Protein AF-A0AAU0HAE7-F1 (afdb_monomer_lite)

Secondary structure (DSSP, 8-state):
-HHHHHHHHHHHHHHHHHHHHHHHHHS-SSTTTSSTTHHHHHHHHHHHHHT-STT--HHHHHHHHHHHHHHHHHHHS---TTHHHHHHHHHHHHGGGGHHHHHHHHHH--

pLDDT: mean 94.12, std 5.66, range [67.5, 98.5]

Sequence (110 aa):
MKNFTSNAIFAALLGAIVWFLSPYITGEVEPWDAFPLFYSVSLIIMGFIAAIPKTASLASIYVGTIVGQFLYMLVFLSSGPLILVGVFSLAIYSLLTLVGPLVKRRLNDA

Structure (mmCIF, N/CA/C/O backbone):
data_AF-A0AAU0HAE7-F1
#
_entry.id   AF-A0AAU0HAE7-F1
#
loop_
_atom_site.group_PDB
_atom_site.id
_atom_site.type_symbol
_atom_site.label_atom_id
_atom_site.label_alt_id
_atom_site.label_comp_id
_atom_site.label_asym_id
_atom_site.label_entity_id
_atom_site.label_seq_id
_atom_site.pdbx_PDB_ins_code
_atom_site.Cartn_x
_atom_site.Cartn_y
_atom_site.Cartn_z
_atom_site.occupancy
_atom_site.B_iso_or_equiv
_atom_site.auth_seq_id
_atom_site.auth_comp_id
_atom_site.auth_asym_id
_atom_site.auth_atom_id
_atom_site.pdbx_PDB_model_num
ATOM 1 N N . MET A 1 1 ? -20.682 -4.538 5.569 1.00 70.69 1 MET A N 1
ATOM 2 C CA . MET A 1 1 ? -20.012 -4.739 4.260 1.00 70.69 1 MET A CA 1
ATOM 3 C C . MET A 1 1 ? -19.735 -3.432 3.518 1.00 70.69 1 MET A C 1
ATOM 5 O O . MET A 1 1 ? -18.591 -3.230 3.152 1.00 70.69 1 MET A O 1
ATOM 9 N N . LYS A 1 2 ? -20.701 -2.509 3.366 1.00 83.62 2 LYS A N 1
ATOM 10 C CA . LYS A 1 2 ? -20.515 -1.240 2.621 1.00 83.62 2 LYS A CA 1
ATOM 11 C C . LYS A 1 2 ? -19.240 -0.454 2.986 1.00 83.62 2 LYS A C 1
ATOM 13 O O . LYS A 1 2 ? -18.464 -0.118 2.102 1.00 83.62 2 LYS A O 1
ATOM 18 N N . ASN A 1 3 ? -18.973 -0.256 4.281 1.00 89.75 3 ASN A N 1
ATOM 19 C CA . ASN A 1 3 ? -17.771 0.457 4.743 1.00 89.75 3 ASN A CA 1
ATOM 20 C C . ASN A 1 3 ? -16.468 -0.264 4.367 1.00 89.75 3 ASN A C 1
ATOM 22 O O . ASN A 1 3 ? -15.493 0.383 4.007 1.00 89.75 3 ASN A O 1
ATOM 26 N N . PHE A 1 4 ? -16.454 -1.600 4.424 1.00 94.81 4 PHE A N 1
ATOM 27 C CA . PHE A 1 4 ? -15.287 -2.387 4.025 1.00 94.81 4 PHE A CA 1
ATOM 28 C C . PHE A 1 4 ? -14.975 -2.168 2.546 1.00 94.81 4 PHE A C 1
ATOM 30 O O . PHE A 1 4 ? -13.845 -1.840 2.209 1.00 94.81 4 PHE A O 1
ATOM 37 N N . THR A 1 5 ? -15.985 -2.292 1.683 1.00 96.44 5 THR A N 1
ATOM 38 C CA . THR A 1 5 ? -15.827 -2.142 0.235 1.00 96.44 5 THR A CA 1
ATOM 39 C C . THR A 1 5 ? -15.336 -0.746 -0.135 1.00 96.44 5 THR A C 1
ATOM 41 O O . THR A 1 5 ? -14.377 -0.628 -0.886 1.00 96.44 5 THR A O 1
ATOM 44 N N . SER A 1 6 ? -15.928 0.313 0.427 1.00 96.69 6 SER A N 1
ATOM 45 C CA . SER A 1 6 ? -15.496 1.689 0.144 1.00 96.69 6 SER A CA 1
ATOM 46 C C . SER A 1 6 ? -14.054 1.952 0.585 1.00 96.69 6 SER A C 1
ATOM 48 O O . SER A 1 6 ? -13.284 2.536 -0.172 1.00 96.69 6 SER A O 1
ATOM 50 N N . ASN A 1 7 ? -13.663 1.476 1.772 1.00 97.19 7 ASN A N 1
ATOM 51 C CA . ASN A 1 7 ? -12.294 1.634 2.266 1.00 97.19 7 ASN A CA 1
ATOM 52 C C . ASN A 1 7 ? -11.293 0.789 1.465 1.00 97.19 7 ASN A C 1
ATOM 54 O O . ASN A 1 7 ? -10.182 1.243 1.213 1.00 97.19 7 ASN A O 1
ATOM 58 N N . ALA A 1 8 ? -11.694 -0.403 1.014 1.00 97.75 8 ALA A N 1
ATOM 59 C CA . ALA A 1 8 ? -10.872 -1.242 0.149 1.00 97.75 8 ALA A CA 1
ATOM 60 C C . ALA A 1 8 ? -10.677 -0.619 -1.239 1.00 97.75 8 ALA A C 1
ATOM 62 O O . ALA A 1 8 ? -9.563 -0.628 -1.745 1.00 97.75 8 ALA A O 1
ATOM 63 N N . ILE A 1 9 ? -11.718 -0.019 -1.828 1.00 98.19 9 ILE A N 1
ATOM 64 C CA . ILE A 1 9 ? -11.597 0.723 -3.094 1.00 98.19 9 ILE A CA 1
ATOM 65 C C . ILE A 1 9 ? -10.654 1.913 -2.919 1.00 98.19 9 ILE A C 1
ATOM 67 O O . ILE A 1 9 ? -9.769 2.118 -3.742 1.00 98.19 9 ILE A O 1
ATOM 71 N N . PHE A 1 10 ? -10.800 2.676 -1.834 1.00 98.19 10 PHE A N 1
ATOM 72 C CA . PHE A 1 10 ? -9.912 3.803 -1.566 1.00 98.19 10 PHE A CA 1
ATOM 73 C C . PHE A 1 10 ? -8.452 3.356 -1.414 1.00 98.19 10 PHE A C 1
ATOM 75 O O . PHE A 1 10 ? -7.572 3.901 -2.073 1.00 98.19 10 PHE A O 1
ATOM 82 N N . ALA A 1 11 ? -8.196 2.311 -0.624 1.00 98.19 11 ALA A N 1
ATOM 83 C CA . ALA A 1 11 ? -6.861 1.739 -0.480 1.00 98.19 11 ALA A CA 1
ATOM 84 C C . ALA A 1 11 ? -6.320 1.152 -1.796 1.00 98.19 11 ALA A C 1
ATOM 86 O O . ALA A 1 11 ? -5.129 1.260 -2.060 1.00 98.19 11 ALA A O 1
ATOM 87 N N . ALA A 1 12 ? -7.177 0.594 -2.656 1.00 98.50 12 ALA A N 1
ATOM 88 C CA . ALA A 1 12 ? -6.781 0.134 -3.984 1.00 98.50 12 ALA A CA 1
ATOM 89 C C . ALA A 1 12 ? -6.319 1.286 -4.880 1.00 98.50 12 ALA A C 1
ATOM 91 O O . ALA A 1 12 ? -5.278 1.177 -5.523 1.0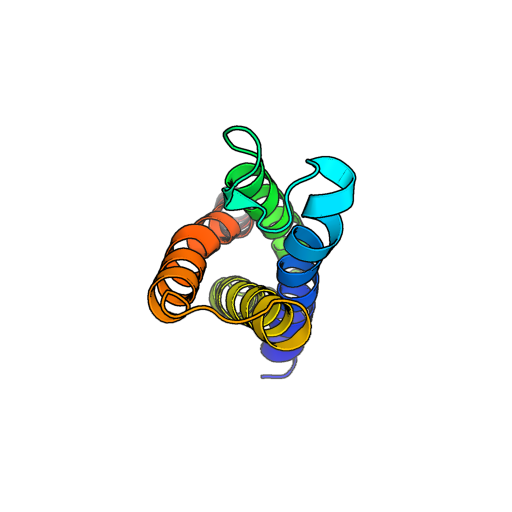0 98.50 12 ALA A O 1
ATOM 92 N N . LEU A 1 13 ? -7.029 2.416 -4.874 1.00 98.50 13 LEU A N 1
ATOM 93 C CA . LEU A 1 13 ? -6.596 3.611 -5.604 1.00 98.50 13 LEU A CA 1
ATOM 94 C C . LEU A 1 13 ? -5.242 4.122 -5.092 1.00 98.50 13 LEU A C 1
ATOM 96 O O . LEU A 1 13 ? -4.380 4.467 -5.895 1.00 98.50 13 LEU A O 1
ATOM 100 N N . LEU A 1 14 ? -5.024 4.106 -3.773 1.00 98.19 14 LEU A N 1
ATOM 101 C CA . LEU A 1 14 ? -3.737 4.472 -3.169 1.00 98.19 14 LEU A CA 1
ATOM 102 C C . LEU A 1 14 ? -2.624 3.451 -3.458 1.00 98.19 14 LEU A C 1
ATOM 104 O O . LEU A 1 14 ? -1.466 3.822 -3.582 1.00 98.19 14 LEU A O 1
ATOM 108 N N . GLY A 1 15 ? -2.938 2.165 -3.590 1.00 97.31 15 GLY A N 1
ATOM 109 C CA . GLY A 1 15 ? -1.971 1.171 -4.053 1.00 97.31 15 GLY A CA 1
ATOM 110 C C . GLY A 1 15 ? -1.564 1.431 -5.504 1.00 97.31 15 GLY A C 1
ATOM 111 O O . GLY A 1 15 ? -0.381 1.540 -5.813 1.00 97.31 15 GLY A O 1
ATOM 112 N N . ALA A 1 16 ? -2.548 1.599 -6.389 1.00 97.75 16 ALA A N 1
ATOM 113 C CA . ALA A 1 16 ? -2.322 1.849 -7.809 1.00 97.75 16 ALA A CA 1
ATOM 114 C C . ALA A 1 16 ? -1.574 3.168 -8.070 1.00 97.75 16 ALA A C 1
ATOM 116 O O . ALA A 1 16 ? -0.741 3.226 -8.971 1.00 97.75 16 ALA A O 1
ATOM 117 N N . ILE A 1 17 ? -1.823 4.222 -7.280 1.00 97.69 17 ILE A N 1
ATOM 118 C CA . ILE A 1 17 ? -1.176 5.523 -7.503 1.00 97.69 17 ILE A CA 1
ATOM 119 C C . ILE A 1 17 ? 0.336 5.480 -7.247 1.00 97.69 17 ILE A C 1
ATOM 121 O O . ILE A 1 17 ? 1.071 6.190 -7.925 1.00 97.69 17 ILE A O 1
ATOM 125 N N . VAL A 1 18 ? 0.819 4.629 -6.331 1.00 97.06 18 VAL A N 1
ATOM 126 C CA . VAL A 1 18 ? 2.266 4.447 -6.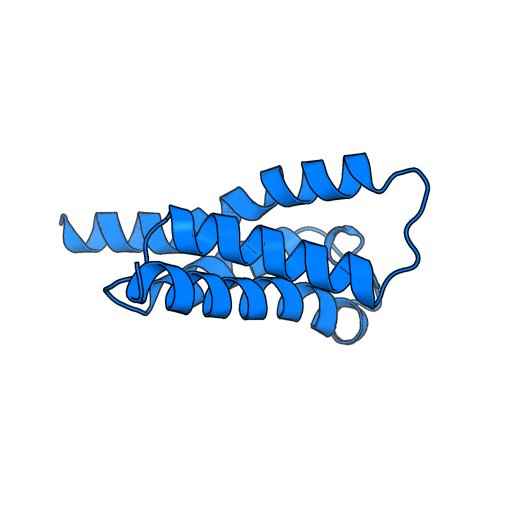097 1.00 97.06 18 VAL A CA 1
ATOM 127 C C . VAL A 1 18 ? 2.953 3.942 -7.363 1.00 97.06 18 VAL A C 1
ATOM 129 O O . VAL A 1 18 ? 4.007 4.443 -7.742 1.00 97.06 18 VAL A O 1
ATOM 132 N N . TRP A 1 19 ? 2.320 2.990 -8.045 1.00 96.25 19 TRP A N 1
ATOM 133 C CA . TRP A 1 19 ? 2.810 2.446 -9.305 1.00 96.25 19 TRP A CA 1
ATOM 134 C C . TRP A 1 19 ? 2.705 3.447 -10.445 1.00 96.25 19 TRP A C 1
ATOM 136 O O . TRP A 1 19 ? 3.671 3.658 -11.171 1.00 96.25 19 TRP A O 1
ATOM 146 N N . PHE A 1 20 ? 1.552 4.107 -10.565 1.00 96.88 20 PHE A N 1
ATOM 147 C CA . PHE A 1 20 ? 1.330 5.135 -11.575 1.00 96.88 20 PHE A CA 1
ATOM 148 C C . PHE A 1 20 ? 2.355 6.265 -11.494 1.00 96.88 20 PHE A C 1
ATOM 150 O O . PHE A 1 20 ? 2.844 6.726 -12.519 1.00 96.88 20 PHE A O 1
ATOM 157 N N . LEU A 1 21 ? 2.689 6.714 -10.282 1.00 96.81 21 LEU A N 1
ATOM 158 C CA . LEU A 1 21 ? 3.614 7.825 -10.081 1.00 96.81 21 LEU A CA 1
ATOM 159 C C . LEU A 1 21 ? 5.088 7.423 -10.169 1.00 96.81 21 LEU A C 1
ATOM 161 O O . LEU A 1 21 ? 5.922 8.311 -10.338 1.00 96.81 21 LEU A O 1
ATOM 165 N N . SER A 1 22 ? 5.422 6.132 -10.081 1.00 96.88 22 SER A N 1
ATOM 166 C CA . SER A 1 22 ? 6.816 5.674 -10.066 1.00 96.88 22 SER A CA 1
ATOM 167 C C . SER A 1 22 ? 7.633 6.197 -11.258 1.00 96.88 22 SER A C 1
ATOM 169 O O . SER A 1 22 ? 8.602 6.915 -11.006 1.00 96.88 22 SER A O 1
ATOM 171 N N . PRO A 1 23 ? 7.219 6.018 -12.533 1.00 96.00 23 PRO A N 1
ATOM 172 C CA . PRO A 1 23 ? 8.009 6.489 -13.675 1.00 96.00 23 PRO A CA 1
ATOM 173 C C . PRO A 1 23 ? 8.268 8.000 -13.661 1.00 96.00 23 PRO A C 1
ATOM 175 O O . PRO A 1 23 ? 9.309 8.463 -14.117 1.00 96.00 23 PRO A O 1
ATOM 178 N N . TYR A 1 24 ? 7.321 8.779 -13.134 1.00 96.19 24 TYR A N 1
ATOM 179 C CA . TYR A 1 24 ? 7.401 10.239 -13.108 1.00 96.19 24 TYR A CA 1
ATOM 180 C C . TYR A 1 24 ? 8.274 10.769 -11.968 1.00 96.19 24 TYR A C 1
ATOM 182 O O . TYR A 1 24 ? 8.810 11.870 -12.076 1.00 96.19 24 TYR A O 1
ATOM 190 N N . ILE A 1 25 ? 8.388 10.018 -10.870 1.00 95.88 25 ILE A N 1
ATOM 191 C CA . ILE A 1 25 ? 9.149 10.426 -9.684 1.00 95.88 25 ILE A CA 1
ATOM 192 C C . ILE A 1 25 ? 10.565 9.851 -9.712 1.00 95.88 25 ILE A C 1
ATOM 194 O O . ILE A 1 25 ? 11.515 10.540 -9.346 1.00 95.88 25 ILE A O 1
ATOM 198 N N . THR A 1 26 ? 10.708 8.587 -10.103 1.00 96.19 26 THR A N 1
ATOM 199 C CA . THR A 1 26 ? 11.950 7.821 -9.944 1.00 96.19 26 THR A CA 1
ATOM 200 C C . THR A 1 26 ? 12.619 7.501 -11.276 1.00 96.19 26 THR A C 1
ATOM 202 O O . THR A 1 26 ? 13.804 7.186 -11.286 1.00 96.19 26 THR A O 1
ATOM 205 N N . GLY A 1 27 ? 11.880 7.597 -12.386 1.00 94.81 27 GLY A N 1
ATOM 206 C CA . GLY A 1 27 ? 12.302 7.100 -13.695 1.00 94.81 27 GLY A CA 1
ATOM 207 C C . GLY A 1 27 ? 12.064 5.599 -13.887 1.00 94.81 27 GLY A C 1
ATOM 208 O O . GLY A 1 27 ? 12.120 5.130 -15.020 1.00 94.81 27 GLY A O 1
ATOM 209 N N . GLU A 1 28 ? 11.735 4.863 -12.820 1.00 94.94 28 GLU A N 1
ATOM 210 C CA . GLU A 1 28 ? 11.541 3.414 -12.856 1.00 94.94 28 GLU A CA 1
ATOM 211 C C . GLU A 1 28 ? 10.067 3.039 -12.973 1.00 94.94 28 GLU A C 1
ATOM 213 O O . GLU A 1 28 ? 9.193 3.606 -12.307 1.00 94.94 28 GLU A O 1
ATOM 218 N N . VAL A 1 29 ? 9.793 2.043 -13.816 1.00 93.25 29 VAL A N 1
ATOM 219 C CA . VAL A 1 29 ? 8.434 1.543 -14.049 1.00 93.25 29 VAL A CA 1
ATOM 220 C C . VAL A 1 29 ? 7.887 0.835 -12.814 1.00 93.25 29 VAL A C 1
ATOM 222 O O . VAL A 1 29 ? 6.752 1.089 -12.407 1.00 93.25 29 VAL A O 1
ATOM 225 N N . GLU A 1 30 ? 8.693 -0.034 -12.209 1.00 93.06 30 GLU A N 1
ATOM 226 C CA . GLU A 1 30 ? 8.321 -0.749 -10.997 1.00 93.06 30 GLU A CA 1
ATOM 227 C C . GLU A 1 30 ? 8.851 0.022 -9.777 1.00 93.06 30 GLU A C 1
ATOM 229 O O . GLU A 1 30 ? 10.047 0.300 -9.681 1.00 93.06 30 GLU A O 1
ATOM 234 N N . PRO A 1 31 ? 7.996 0.385 -8.806 1.00 93.56 31 PRO A N 1
ATOM 235 C CA . PRO A 1 31 ? 8.405 1.247 -7.698 1.00 93.56 31 PRO A CA 1
ATOM 236 C C . PRO A 1 31 ? 9.476 0.622 -6.801 1.00 93.56 31 PRO A C 1
ATOM 238 O O . PRO A 1 31 ? 10.193 1.345 -6.111 1.00 93.56 31 PRO A O 1
ATOM 241 N N . TRP A 1 32 ? 9.596 -0.704 -6.779 1.00 92.56 32 TRP A N 1
ATOM 242 C CA . TRP A 1 32 ? 10.622 -1.402 -6.005 1.00 92.56 32 TRP A CA 1
ATOM 243 C C . TRP A 1 32 ? 11.998 -1.442 -6.678 1.00 92.56 32 TRP A C 1
ATOM 245 O O . TRP A 1 32 ? 12.966 -1.724 -5.976 1.00 92.56 32 TRP A O 1
ATOM 255 N N . ASP A 1 33 ? 12.096 -1.127 -7.973 1.00 92.31 33 ASP A N 1
ATOM 256 C CA . ASP A 1 33 ? 13.378 -0.99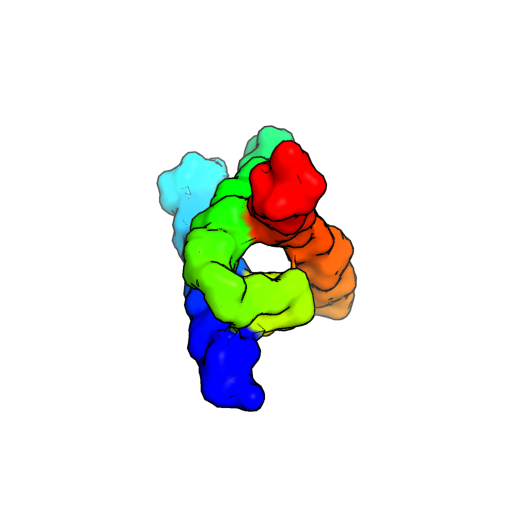7 -8.683 1.00 92.31 33 ASP A CA 1
ATOM 257 C C . ASP A 1 33 ? 13.992 0.400 -8.504 1.00 92.31 33 ASP A C 1
ATOM 259 O O . ASP A 1 33 ? 15.174 0.617 -8.769 1.00 92.31 33 ASP A O 1
ATOM 263 N N . ALA A 1 34 ? 13.195 1.351 -8.010 1.00 93.06 34 ALA A N 1
ATOM 264 C CA . ALA A 1 34 ? 13.631 2.703 -7.707 1.00 93.06 34 ALA A CA 1
ATOM 265 C C . ALA A 1 34 ? 14.683 2.760 -6.585 1.00 93.06 34 ALA A C 1
ATOM 267 O O . ALA A 1 34 ? 14.993 1.780 -5.903 1.00 93.06 34 ALA A O 1
ATOM 268 N N . PHE A 1 35 ? 15.205 3.968 -6.348 1.00 87.94 35 PHE A N 1
ATOM 269 C CA . PHE A 1 35 ? 16.173 4.226 -5.285 1.00 87.94 35 PHE A CA 1
ATOM 270 C C . PHE A 1 35 ? 15.718 3.678 -3.918 1.00 87.94 35 PHE A C 1
ATOM 272 O O . PHE A 1 35 ? 14.512 3.593 -3.637 1.00 87.94 35 PHE A O 1
ATOM 279 N N . PRO A 1 36 ? 16.677 3.340 -3.032 1.00 81.50 36 PRO A N 1
ATOM 280 C CA . PRO A 1 36 ? 16.377 2.651 -1.788 1.00 81.50 36 PRO A CA 1
ATOM 281 C C . PRO A 1 36 ? 15.267 3.346 -0.997 1.00 81.50 36 PRO A C 1
ATOM 283 O O . PRO A 1 36 ? 15.281 4.562 -0.818 1.00 81.50 36 PRO A O 1
ATOM 286 N N . LEU A 1 37 ? 14.329 2.547 -0.485 1.00 91.81 37 LEU A N 1
ATOM 287 C CA . LEU A 1 37 ? 13.199 2.954 0.362 1.00 91.81 37 LEU A CA 1
ATOM 288 C C . LEU A 1 37 ? 12.016 3.645 -0.330 1.00 91.81 37 LEU A C 1
ATOM 290 O O . LEU A 1 37 ? 10.987 3.762 0.337 1.00 91.81 37 LEU A O 1
ATOM 294 N N . PHE A 1 38 ? 12.087 4.049 -1.608 1.00 94.75 38 PHE A N 1
ATOM 295 C CA . PHE A 1 38 ? 10.970 4.746 -2.274 1.00 94.75 38 PHE A CA 1
ATOM 296 C C . PHE A 1 38 ? 9.640 4.000 -2.109 1.00 94.75 38 PHE A C 1
ATOM 298 O O . PHE A 1 38 ? 8.658 4.549 -1.600 1.00 94.75 38 PHE A O 1
ATOM 305 N N . TYR A 1 39 ? 9.632 2.718 -2.471 1.00 96.31 39 TYR A N 1
ATOM 306 C CA . TYR A 1 39 ? 8.441 1.885 -2.393 1.00 96.31 39 TYR A CA 1
ATOM 307 C C . TYR A 1 39 ? 7.953 1.696 -0.953 1.00 96.31 39 TYR A C 1
ATOM 309 O O . TYR A 1 39 ? 6.781 1.926 -0.650 1.00 96.31 39 TYR A O 1
ATOM 317 N N . SER A 1 40 ? 8.863 1.359 -0.037 1.00 96.94 40 SER A N 1
ATOM 318 C CA . SER A 1 40 ? 8.537 1.127 1.372 1.00 96.94 40 SER A CA 1
ATOM 319 C C . SER A 1 40 ? 7.936 2.365 2.041 1.00 96.94 40 SER A C 1
ATOM 321 O O . SER A 1 40 ? 6.908 2.270 2.711 1.00 96.94 40 SER A O 1
ATOM 323 N N . VAL A 1 41 ? 8.545 3.538 1.840 1.00 97.31 41 VAL A N 1
ATOM 324 C CA . VAL A 1 41 ? 8.057 4.809 2.395 1.00 97.31 41 VAL A CA 1
ATOM 325 C C . VAL A 1 41 ? 6.710 5.181 1.784 1.00 97.31 41 VAL A C 1
ATOM 327 O O . VAL A 1 41 ? 5.797 5.558 2.519 1.00 97.31 41 VAL A O 1
ATOM 330 N N . SER A 1 42 ? 6.546 5.006 0.471 1.00 97.75 42 SER A N 1
ATOM 331 C CA . SER A 1 42 ? 5.276 5.264 -0.214 1.00 97.75 42 SER A CA 1
ATOM 332 C C . SER A 1 42 ? 4.139 4.431 0.376 1.00 97.75 42 SER A C 1
ATOM 334 O O . SER A 1 42 ? 3.089 4.980 0.708 1.00 97.75 42 SER A O 1
ATOM 336 N N . LEU A 1 43 ? 4.357 3.132 0.608 1.00 98.19 43 LEU A N 1
ATOM 337 C CA . LEU A 1 43 ? 3.354 2.257 1.221 1.00 98.19 43 LEU A CA 1
ATOM 338 C C . LEU A 1 43 ? 3.008 2.671 2.657 1.00 98.19 43 LEU A C 1
ATOM 340 O O . LEU A 1 43 ? 1.836 2.649 3.034 1.00 98.19 43 LEU A O 1
ATOM 344 N N . ILE A 1 44 ? 3.993 3.096 3.453 1.00 98.44 44 ILE A N 1
ATOM 345 C CA . ILE A 1 44 ? 3.740 3.604 4.809 1.00 98.44 44 ILE A CA 1
ATOM 346 C C . ILE A 1 44 ? 2.870 4.865 4.752 1.00 98.44 44 ILE A C 1
ATOM 348 O O . ILE A 1 44 ? 1.849 4.929 5.441 1.00 98.44 44 ILE A O 1
ATOM 352 N N . ILE A 1 45 ? 3.227 5.842 3.909 1.00 98.19 45 ILE A N 1
ATOM 353 C CA . ILE A 1 45 ? 2.460 7.086 3.730 1.00 98.19 45 ILE A CA 1
ATOM 354 C C . ILE A 1 45 ? 1.031 6.764 3.279 1.00 98.19 45 ILE A C 1
ATOM 356 O O . ILE A 1 45 ? 0.073 7.265 3.870 1.00 98.19 45 ILE A O 1
ATOM 360 N N . MET A 1 46 ? 0.866 5.880 2.290 1.00 97.81 46 MET A N 1
ATOM 361 C CA . MET A 1 46 ? -0.459 5.449 1.837 1.00 97.81 46 MET A CA 1
ATOM 362 C C . MET A 1 46 ? -1.250 4.774 2.959 1.00 97.81 46 MET A C 1
ATOM 364 O O . MET A 1 46 ? -2.445 5.023 3.087 1.00 97.81 46 MET A O 1
ATOM 368 N N . GLY A 1 47 ? -0.599 3.992 3.822 1.00 98.00 47 GLY A N 1
ATOM 369 C CA . GLY A 1 47 ? -1.208 3.413 5.017 1.00 98.00 47 GLY A CA 1
ATOM 370 C C . GLY A 1 47 ? -1.786 4.460 5.973 1.00 98.00 47 GLY A C 1
ATOM 371 O O . GLY A 1 47 ? -2.906 4.305 6.462 1.00 98.00 47 GLY A O 1
ATOM 372 N N . PHE A 1 48 ? -1.064 5.560 6.210 1.00 98.38 48 PHE A N 1
ATOM 373 C CA . PHE A 1 48 ? -1.572 6.685 7.005 1.00 98.38 48 PHE A CA 1
ATOM 374 C C . PHE A 1 48 ? -2.780 7.358 6.349 1.00 98.38 48 PHE A C 1
ATOM 376 O O . PHE A 1 48 ? -3.782 7.602 7.023 1.00 98.38 48 PHE A O 1
ATOM 383 N N . ILE A 1 49 ? -2.723 7.604 5.038 1.00 98.25 49 ILE A N 1
ATOM 384 C CA . ILE A 1 49 ? -3.824 8.228 4.291 1.00 98.25 49 ILE A CA 1
ATOM 385 C C . ILE A 1 49 ? -5.060 7.314 4.288 1.00 98.25 49 ILE A C 1
ATOM 387 O O . ILE A 1 49 ? -6.167 7.752 4.608 1.00 98.25 49 ILE A O 1
ATOM 391 N N . ALA A 1 50 ? -4.879 6.022 4.010 1.00 97.50 50 ALA A N 1
ATOM 392 C CA . ALA A 1 50 ? -5.938 5.015 4.010 1.00 97.50 50 ALA A CA 1
ATOM 393 C C . ALA A 1 50 ? -6.588 4.838 5.393 1.00 97.50 50 ALA A C 1
ATOM 395 O O . ALA A 1 50 ? -7.745 4.430 5.493 1.00 97.50 50 ALA A O 1
ATOM 396 N N . ALA A 1 51 ? -5.859 5.166 6.463 1.00 96.94 51 ALA A N 1
ATOM 397 C CA . ALA A 1 51 ? -6.352 5.127 7.830 1.00 96.94 51 ALA A CA 1
ATOM 398 C C . ALA A 1 51 ? -7.123 6.388 8.252 1.00 96.94 51 ALA A C 1
ATOM 400 O O . ALA A 1 51 ? -7.662 6.391 9.358 1.00 96.94 51 ALA A O 1
ATOM 401 N N . ILE A 1 52 ? -7.219 7.449 7.438 1.00 96.19 52 ILE A N 1
ATOM 402 C CA . ILE A 1 52 ? -7.971 8.671 7.789 1.00 96.19 52 ILE A CA 1
ATOM 403 C C . ILE A 1 52 ? -9.446 8.359 8.124 1.00 96.19 52 ILE A C 1
ATOM 405 O O . ILE A 1 52 ? -9.892 8.743 9.216 1.00 96.19 52 ILE A O 1
ATOM 409 N N . PRO A 1 53 ? -10.209 7.609 7.296 1.00 94.94 53 PRO A N 1
ATOM 410 C CA . PRO A 1 53 ? -11.592 7.261 7.610 1.00 94.94 53 PRO A CA 1
ATOM 411 C C . PRO A 1 53 ? -11.702 6.503 8.941 1.00 94.94 53 PRO A C 1
ATOM 413 O O . PRO A 1 53 ? -10.989 5.534 9.198 1.00 94.94 53 PRO A O 1
ATOM 416 N N . LYS A 1 54 ? -12.629 6.915 9.815 1.00 90.88 54 LYS A N 1
ATOM 417 C CA . LYS A 1 54 ? -12.844 6.250 11.120 1.00 90.88 54 LYS A CA 1
ATOM 418 C C . LYS A 1 54 ? -13.314 4.798 10.986 1.00 90.88 54 LYS A C 1
ATOM 420 O O . LYS A 1 54 ? -13.111 4.004 11.894 1.00 90.88 54 LYS A O 1
ATOM 425 N N . THR A 1 55 ? -13.929 4.453 9.859 1.00 92.50 55 THR A N 1
ATOM 426 C CA . THR A 1 55 ? -14.468 3.117 9.577 1.00 92.50 55 THR 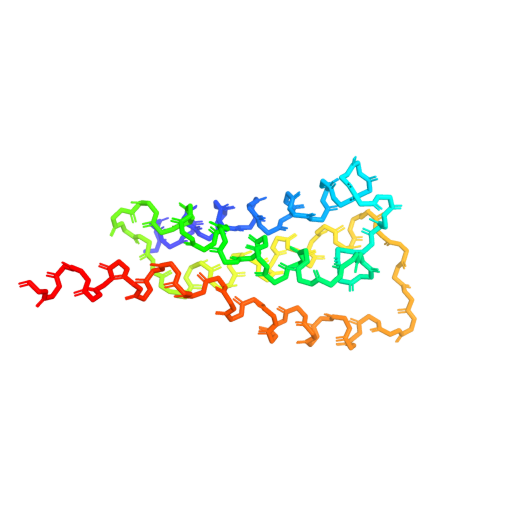A CA 1
ATOM 427 C C . THR A 1 55 ? -13.456 2.182 8.906 1.00 92.50 55 THR A C 1
ATOM 429 O O . THR A 1 55 ? -13.806 1.037 8.610 1.00 92.50 55 THR A O 1
ATOM 432 N N . ALA A 1 56 ? -12.232 2.651 8.630 1.00 93.06 56 ALA A N 1
ATOM 433 C CA . ALA A 1 56 ? -11.203 1.865 7.959 1.00 93.06 56 ALA A CA 1
ATOM 434 C C . ALA A 1 56 ? -10.741 0.696 8.839 1.00 93.06 56 ALA A C 1
ATOM 436 O O . ALA A 1 56 ? -10.322 0.876 9.984 1.00 93.06 56 ALA A O 1
ATOM 437 N N . SER A 1 57 ? -10.814 -0.522 8.299 1.00 95.50 57 SER A N 1
ATOM 438 C CA . SER A 1 57 ? -10.286 -1.721 8.951 1.00 95.50 57 SER A CA 1
ATOM 439 C C . SER A 1 57 ? -8.928 -2.094 8.360 1.00 95.50 57 SER A C 1
ATOM 441 O O . SER A 1 57 ? -8.689 -1.868 7.172 1.00 95.50 57 SER A O 1
ATOM 443 N N . LEU A 1 58 ? -8.063 -2.729 9.163 1.00 97.44 58 LEU A N 1
ATOM 444 C CA . LEU A 1 58 ? -6.759 -3.230 8.696 1.00 97.44 58 LEU A CA 1
ATOM 445 C C . LEU A 1 58 ? -6.914 -4.114 7.454 1.00 97.44 58 LEU A C 1
ATOM 447 O O . LEU A 1 58 ? -6.185 -3.951 6.484 1.00 97.44 58 LEU A O 1
ATOM 451 N N . ALA A 1 59 ? -7.919 -4.994 7.465 1.00 97.44 59 ALA A N 1
ATOM 452 C CA . ALA A 1 59 ? -8.208 -5.882 6.348 1.00 97.44 59 ALA A CA 1
ATOM 453 C C . ALA A 1 59 ? -8.598 -5.113 5.075 1.00 97.44 59 ALA A C 1
ATOM 455 O O . ALA A 1 59 ? -8.104 -5.448 4.005 1.00 97.44 59 ALA A O 1
ATOM 456 N N . SER A 1 60 ? -9.435 -4.069 5.175 1.00 97.75 60 SER A N 1
ATOM 457 C CA . SER A 1 60 ? -9.811 -3.275 3.995 1.00 97.75 60 SER A CA 1
ATOM 458 C C . SER A 1 60 ? -8.615 -2.542 3.387 1.00 97.75 60 SER A C 1
ATOM 460 O O . SER A 1 60 ? -8.479 -2.526 2.169 1.00 97.75 60 SER A O 1
ATOM 462 N N . ILE A 1 61 ? -7.718 -2.009 4.225 1.00 98.31 61 ILE A N 1
ATOM 463 C CA . ILE A 1 61 ? -6.512 -1.306 3.769 1.00 98.31 61 ILE A CA 1
ATOM 464 C C . ILE A 1 61 ? -5.554 -2.289 3.093 1.00 98.31 61 ILE A C 1
ATOM 466 O O . ILE A 1 61 ? -5.136 -2.057 1.962 1.00 98.31 61 ILE A O 1
ATOM 470 N N . TYR A 1 62 ? -5.257 -3.411 3.748 1.00 98.38 62 TYR A N 1
ATOM 471 C CA . TYR A 1 62 ? -4.319 -4.409 3.236 1.00 98.38 62 TYR A CA 1
ATOM 472 C C . TYR A 1 62 ? -4.799 -5.043 1.927 1.00 98.38 62 TYR A C 1
ATOM 474 O O . TYR A 1 62 ? -4.089 -5.009 0.924 1.00 98.38 62 TYR A O 1
ATOM 482 N N . VAL A 1 63 ? -6.031 -5.568 1.913 1.00 98.06 63 VAL A N 1
ATOM 483 C CA . VAL A 1 63 ? -6.598 -6.227 0.726 1.00 98.06 63 VAL A CA 1
ATOM 484 C C . VAL A 1 63 ? -6.770 -5.226 -0.408 1.00 98.06 63 VAL A C 1
ATOM 486 O O . VAL A 1 63 ? -6.394 -5.524 -1.538 1.00 98.06 63 VAL A O 1
ATOM 489 N N . GLY A 1 64 ? -7.297 -4.034 -0.111 1.00 98.12 64 GLY A N 1
ATOM 490 C CA . GLY A 1 64 ? -7.461 -2.979 -1.103 1.00 98.12 64 GLY A CA 1
ATOM 491 C C . GLY A 1 64 ? -6.135 -2.618 -1.762 1.00 98.12 64 GLY A C 1
ATOM 492 O O . GLY A 1 64 ? -6.039 -2.670 -2.983 1.00 98.12 64 GLY A O 1
ATOM 493 N N . THR A 1 65 ? -5.093 -2.357 -0.969 1.00 98.25 65 THR A N 1
ATOM 494 C CA . THR A 1 65 ? -3.757 -2.028 -1.490 1.00 98.25 65 THR A CA 1
ATOM 495 C C . THR A 1 65 ? -3.223 -3.127 -2.413 1.00 98.25 65 THR A C 1
ATOM 497 O O . THR A 1 65 ? -2.815 -2.818 -3.529 1.00 98.25 65 THR A O 1
ATOM 500 N N . ILE A 1 66 ? -3.265 -4.402 -2.000 1.00 98.12 66 ILE A N 1
ATOM 501 C CA . ILE A 1 66 ? -2.801 -5.521 -2.844 1.00 98.12 66 ILE A CA 1
ATOM 502 C C . ILE A 1 66 ? -3.566 -5.550 -4.166 1.00 98.12 66 ILE A C 1
ATOM 504 O O . ILE A 1 66 ? -2.950 -5.615 -5.227 1.00 98.12 66 ILE A O 1
ATOM 508 N N . VAL A 1 67 ? -4.898 -5.472 -4.108 1.00 97.94 67 VAL A N 1
ATOM 509 C CA . VAL A 1 67 ? -5.756 -5.521 -5.298 1.00 97.94 67 VAL A CA 1
ATOM 510 C C . VAL A 1 67 ? -5.462 -4.354 -6.234 1.00 97.94 67 VAL A C 1
ATOM 512 O O . VAL A 1 67 ? -5.336 -4.564 -7.433 1.00 97.94 67 VAL A O 1
ATOM 515 N N . GLY A 1 68 ? -5.315 -3.138 -5.713 1.00 97.88 68 GLY A N 1
ATOM 516 C CA . GLY A 1 68 ? -5.023 -1.956 -6.521 1.00 97.88 68 GLY A CA 1
ATOM 517 C C . GLY A 1 68 ? -3.687 -2.038 -7.246 1.00 97.88 68 GLY A C 1
ATOM 518 O O . GLY A 1 68 ? -3.623 -1.805 -8.451 1.00 97.88 68 GLY A O 1
ATOM 519 N N . GLN A 1 69 ? -2.636 -2.426 -6.523 1.00 97.19 69 GLN A N 1
ATOM 520 C CA . GLN A 1 69 ? -1.312 -2.623 -7.109 1.00 97.19 69 GLN A CA 1
ATOM 521 C C . GLN A 1 69 ? -1.327 -3.735 -8.160 1.00 97.19 69 GLN A C 1
ATOM 523 O O . GLN A 1 69 ? -0.856 -3.547 -9.277 1.00 97.19 69 GLN A O 1
ATOM 528 N N . PHE A 1 70 ? -1.940 -4.873 -7.834 1.00 96.06 70 PHE A N 1
ATOM 529 C CA . PHE A 1 70 ? -2.038 -6.002 -8.749 1.00 96.06 70 PHE A CA 1
ATOM 530 C C . PHE A 1 70 ? -2.831 -5.662 -10.016 1.00 96.06 70 PHE A C 1
ATOM 532 O O . PHE A 1 70 ? -2.392 -5.986 -11.115 1.00 96.06 70 PHE A O 1
ATOM 539 N N . LEU A 1 71 ? -3.967 -4.968 -9.891 1.00 96.06 71 LEU A N 1
ATOM 540 C CA . LEU A 1 71 ? -4.748 -4.518 -11.043 1.00 96.06 71 LEU A CA 1
ATOM 541 C C . LEU A 1 71 ? -3.961 -3.537 -11.911 1.00 96.06 71 LEU A C 1
ATOM 543 O O . LEU A 1 71 ? -4.036 -3.629 -13.133 1.00 96.06 71 LEU A O 1
ATOM 547 N N . TYR A 1 72 ? -3.183 -2.636 -11.304 1.00 95.75 72 TYR A N 1
ATOM 548 C CA . TYR A 1 72 ? -2.301 -1.757 -12.064 1.00 95.75 72 TYR A CA 1
ATOM 549 C C . TYR A 1 72 ? -1.288 -2.569 -12.879 1.00 95.75 72 TYR A C 1
ATOM 551 O O . TYR A 1 72 ? -1.174 -2.366 -14.087 1.00 95.75 72 TYR A O 1
ATOM 559 N N . MET A 1 73 ? -0.616 -3.539 -12.248 1.00 92.50 73 MET A N 1
ATOM 560 C CA . MET A 1 73 ? 0.324 -4.420 -12.944 1.00 92.50 73 MET A CA 1
ATOM 561 C C . MET A 1 73 ? -0.348 -5.175 -14.097 1.00 92.50 73 MET A C 1
ATOM 563 O O . MET A 1 73 ? 0.192 -5.211 -15.194 1.00 92.50 73 MET A O 1
ATOM 567 N N . LEU A 1 74 ? -1.537 -5.744 -13.875 1.00 91.94 74 LEU A N 1
ATOM 568 C CA . LEU A 1 74 ? -2.258 -6.508 -14.898 1.00 91.94 74 LEU A CA 1
ATOM 569 C C . LEU A 1 74 ? -2.674 -5.669 -16.110 1.00 91.94 74 LEU A C 1
ATOM 571 O O . LEU A 1 74 ? -2.728 -6.194 -17.218 1.00 91.9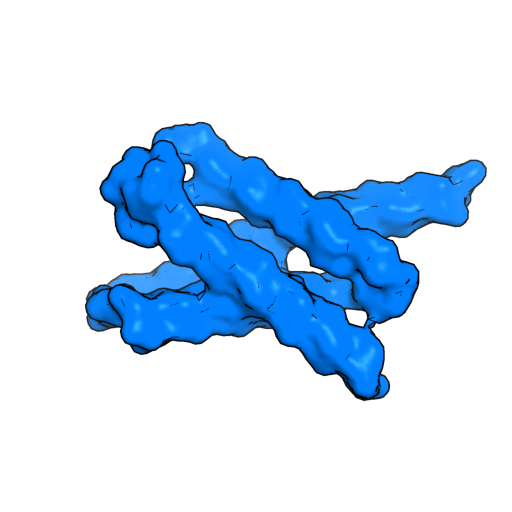4 74 LEU A O 1
ATOM 575 N N . VAL A 1 75 ? -3.034 -4.403 -15.896 1.00 93.94 75 VAL A N 1
ATOM 576 C CA . VAL A 1 75 ? -3.575 -3.538 -16.954 1.00 93.94 75 VAL A CA 1
ATOM 577 C C . VAL A 1 75 ? -2.470 -2.804 -17.710 1.00 93.94 75 VAL A C 1
ATOM 579 O O . VAL A 1 75 ? -2.589 -2.621 -18.919 1.00 93.94 75 VAL A O 1
ATOM 582 N N . PHE A 1 76 ? -1.413 -2.372 -17.018 1.00 92.44 76 PHE A N 1
ATOM 583 C CA . PHE A 1 76 ? -0.421 -1.448 -17.577 1.00 92.44 76 PHE A CA 1
ATOM 584 C C . PHE A 1 76 ? 0.970 -2.052 -17.781 1.00 92.44 76 PHE A C 1
ATOM 586 O O . PHE A 1 76 ? 1.771 -1.455 -18.499 1.00 92.44 76 PHE A O 1
ATOM 593 N N . LEU A 1 77 ? 1.278 -3.211 -17.190 1.00 88.12 77 LEU A N 1
ATOM 594 C CA . LEU A 1 77 ? 2.590 -3.843 -17.328 1.00 88.12 77 LEU A CA 1
ATOM 595 C C . LEU A 1 77 ? 2.517 -5.099 -18.186 1.00 88.12 77 LEU A C 1
ATOM 597 O O . LEU A 1 77 ? 1.555 -5.864 -18.156 1.00 88.12 77 LEU A O 1
ATOM 601 N N . SER A 1 78 ? 3.590 -5.339 -18.937 1.00 82.31 78 SER A N 1
ATOM 602 C CA . SER A 1 78 ? 3.770 -6.606 -19.640 1.00 82.31 78 SER A CA 1
ATOM 603 C C . SER A 1 78 ? 4.147 -7.679 -18.623 1.00 82.31 78 SER A C 1
ATOM 605 O O . SER A 1 78 ? 5.254 -7.679 -18.090 1.00 82.31 78 SER A O 1
ATOM 607 N N . SER A 1 79 ? 3.221 -8.589 -18.324 1.00 73.88 79 SER A N 1
ATOM 608 C CA . SER A 1 79 ? 3.450 -9.657 -17.351 1.00 73.88 79 SER A CA 1
ATOM 609 C C . SER A 1 79 ? 4.521 -10.636 -17.840 1.00 73.88 79 SER A C 1
ATOM 611 O O . SER A 1 79 ? 4.299 -11.379 -18.799 1.00 73.88 79 SER A O 1
ATOM 613 N N . GLY A 1 80 ? 5.670 -10.655 -17.166 1.00 81.19 80 GLY A N 1
ATOM 614 C CA . GLY A 1 80 ? 6.738 -11.627 -17.396 1.00 81.19 80 GLY A CA 1
ATOM 615 C C . GLY A 1 80 ? 6.543 -12.948 -16.631 1.00 81.19 80 GLY A C 1
ATOM 616 O O . GLY A 1 80 ? 5.633 -13.076 -15.807 1.00 81.19 80 GLY A O 1
ATOM 617 N N . PRO A 1 81 ? 7.439 -13.933 -16.831 1.00 85.00 81 PRO A N 1
ATOM 618 C CA . PRO A 1 81 ? 7.371 -15.243 -16.168 1.00 85.00 81 PRO A CA 1
ATOM 619 C C . PRO A 1 81 ? 7.463 -15.174 -14.631 1.00 85.00 81 PRO A C 1
ATOM 621 O O . PRO A 1 81 ? 7.080 -16.119 -13.947 1.00 85.00 81 PRO A O 1
ATOM 624 N N . LEU A 1 82 ? 7.933 -14.053 -14.075 1.00 86.75 82 LEU A N 1
ATOM 625 C CA . LEU A 1 82 ? 8.085 -13.829 -12.634 1.00 86.75 82 LEU A CA 1
ATOM 626 C C . LEU A 1 82 ? 6.851 -13.204 -11.960 1.00 86.75 82 LEU A C 1
ATOM 628 O O . LEU A 1 82 ? 6.924 -12.838 -10.788 1.00 86.75 82 LEU A O 1
ATOM 632 N N . ILE A 1 83 ? 5.704 -13.108 -12.645 1.00 86.50 83 ILE A N 1
ATOM 633 C CA . ILE A 1 83 ? 4.496 -12.467 -12.097 1.00 86.50 83 ILE A CA 1
ATOM 634 C C . ILE A 1 83 ? 4.068 -13.034 -10.735 1.00 86.50 83 ILE A C 1
ATOM 636 O O . ILE A 1 83 ? 3.663 -12.276 -9.860 1.00 86.50 83 ILE A O 1
ATOM 640 N N . LEU A 1 84 ? 4.218 -14.343 -10.505 1.00 88.56 84 LEU A N 1
ATOM 641 C CA . LEU A 1 84 ? 3.887 -14.960 -9.215 1.00 88.56 84 LEU A CA 1
ATOM 642 C C . LEU A 1 84 ? 4.781 -14.453 -8.078 1.00 88.56 84 LEU A C 1
ATOM 644 O O . LEU A 1 84 ? 4.293 -14.221 -6.973 1.00 88.56 84 LEU A O 1
ATOM 648 N N . VAL A 1 85 ? 6.071 -14.244 -8.355 1.00 90.62 85 VAL A N 1
ATOM 649 C CA . VAL A 1 85 ? 7.007 -13.655 -7.389 1.00 90.62 85 VAL A CA 1
ATOM 650 C C . VAL A 1 85 ? 6.617 -12.204 -7.123 1.00 90.62 85 VAL A C 1
ATOM 652 O O . VAL A 1 85 ? 6.529 -11.814 -5.965 1.00 90.62 85 VAL A O 1
ATOM 655 N N . GLY A 1 86 ? 6.283 -11.436 -8.165 1.00 91.19 86 GLY A N 1
ATOM 656 C CA . GLY A 1 86 ? 5.783 -10.065 -8.024 1.00 91.19 86 GLY A CA 1
ATOM 657 C C . GLY A 1 86 ? 4.526 -9.975 -7.152 1.00 91.19 86 GLY A C 1
ATOM 658 O O . GLY A 1 86 ? 4.464 -9.159 -6.237 1.00 91.19 86 GLY A O 1
ATOM 659 N N . VAL A 1 87 ? 3.551 -10.868 -7.353 1.00 91.94 87 VAL A N 1
ATOM 660 C CA . VAL A 1 87 ? 2.324 -10.940 -6.536 1.00 91.94 87 VAL A CA 1
ATOM 661 C C . VAL A 1 87 ? 2.626 -11.307 -5.081 1.00 91.94 87 VAL A C 1
ATOM 663 O O . VAL A 1 87 ? 2.030 -10.748 -4.159 1.00 91.94 87 VAL A O 1
ATOM 666 N N . PHE A 1 88 ? 3.564 -12.223 -4.848 1.00 94.69 88 PHE A N 1
ATOM 667 C CA . PHE A 1 88 ? 3.984 -12.571 -3.494 1.00 94.69 88 PHE A CA 1
ATOM 668 C C . PHE A 1 88 ? 4.697 -11.399 -2.801 1.00 94.69 88 PHE A C 1
ATOM 670 O O . PHE A 1 88 ? 4.372 -11.061 -1.660 1.00 94.69 88 PHE A O 1
ATOM 677 N N . SER A 1 89 ? 5.597 -10.718 -3.512 1.00 93.50 89 SER A N 1
ATOM 678 C CA . SER A 1 89 ? 6.261 -9.501 -3.040 1.00 93.50 89 SER A CA 1
ATOM 679 C C . SER A 1 89 ? 5.250 -8.399 -2.726 1.00 93.50 89 SER A C 1
ATOM 681 O O . SER A 1 89 ? 5.339 -7.781 -1.667 1.00 93.50 89 SER A O 1
ATOM 683 N N . LEU A 1 90 ? 4.234 -8.198 -3.573 1.00 94.69 90 LEU A N 1
ATOM 684 C CA . LEU A 1 90 ? 3.131 -7.272 -3.305 1.00 94.69 90 LEU A CA 1
ATOM 685 C C . LEU A 1 90 ? 2.452 -7.563 -1.967 1.00 94.69 90 LEU A C 1
ATOM 687 O O . LEU A 1 90 ? 2.226 -6.632 -1.191 1.00 94.69 90 LEU A O 1
ATOM 691 N N . ALA A 1 91 ? 2.140 -8.829 -1.682 1.00 96.06 91 ALA A N 1
ATOM 692 C CA . ALA A 1 91 ? 1.505 -9.215 -0.427 1.00 96.06 91 ALA A CA 1
ATOM 693 C C . ALA A 1 91 ? 2.396 -8.883 0.781 1.00 96.06 91 ALA A C 1
ATOM 695 O O . ALA A 1 91 ? 1.928 -8.261 1.735 1.00 96.06 91 ALA A O 1
ATOM 696 N N . ILE A 1 92 ? 3.690 -9.214 0.711 1.00 97.19 92 ILE A N 1
ATOM 697 C CA . ILE A 1 92 ? 4.648 -8.930 1.789 1.00 97.19 92 ILE A CA 1
ATOM 698 C C . ILE A 1 92 ? 4.797 -7.424 2.006 1.00 97.19 92 ILE A C 1
ATOM 700 O O . ILE A 1 92 ? 4.592 -6.937 3.117 1.00 97.19 92 ILE A O 1
ATOM 704 N N . TYR A 1 93 ? 5.130 -6.669 0.960 1.00 96.62 93 TYR A N 1
ATOM 705 C CA . TYR A 1 93 ? 5.378 -5.234 1.088 1.00 96.62 93 TYR A CA 1
ATOM 706 C C . TYR A 1 93 ? 4.121 -4.471 1.509 1.00 96.62 93 TYR A C 1
ATOM 708 O O . TYR A 1 93 ? 4.215 -3.531 2.297 1.00 96.62 93 TYR A O 1
ATOM 716 N N . SER A 1 94 ? 2.929 -4.909 1.088 1.00 97.38 94 SER A N 1
ATOM 717 C CA . SER A 1 94 ? 1.664 -4.280 1.492 1.00 97.38 94 SER A CA 1
ATOM 718 C C . SER A 1 94 ? 1.418 -4.325 3.002 1.00 97.38 94 SER A C 1
ATOM 720 O O . SER A 1 94 ? 0.627 -3.522 3.497 1.00 97.38 94 SER A O 1
ATOM 722 N N . LEU A 1 95 ? 2.115 -5.174 3.770 1.00 98.19 95 LEU A N 1
ATOM 723 C CA . LEU A 1 95 ? 2.080 -5.126 5.238 1.00 98.19 95 LEU A CA 1
ATOM 724 C C . LEU A 1 95 ? 2.539 -3.769 5.788 1.00 98.19 95 LEU A C 1
ATOM 726 O O . LEU A 1 95 ? 2.054 -3.342 6.834 1.00 98.19 95 LEU A O 1
ATOM 730 N N . LEU A 1 96 ? 3.405 -3.046 5.070 1.00 98.19 96 LEU A N 1
ATOM 731 C CA . LEU A 1 96 ? 3.857 -1.708 5.459 1.00 98.19 96 LEU A CA 1
ATOM 732 C C . LEU A 1 96 ? 2.713 -0.684 5.510 1.00 98.19 96 LEU A C 1
ATOM 734 O O . LEU A 1 96 ? 2.758 0.247 6.314 1.00 98.19 96 LEU A O 1
ATOM 738 N N . THR A 1 97 ? 1.636 -0.892 4.744 1.00 98.06 97 THR A N 1
ATOM 739 C CA . THR A 1 97 ? 0.435 -0.041 4.827 1.00 98.06 97 THR A CA 1
ATOM 740 C C . THR A 1 97 ? -0.281 -0.149 6.175 1.00 98.06 97 THR A C 1
ATOM 742 O O . THR A 1 97 ? -1.083 0.716 6.523 1.00 98.06 97 THR A O 1
ATOM 745 N N . LEU A 1 98 ? 0.014 -1.180 6.977 1.00 98.25 98 LEU A N 1
ATOM 746 C CA . LEU A 1 98 ? -0.592 -1.366 8.292 1.00 98.25 98 LEU A CA 1
ATOM 747 C C . LEU A 1 98 ? 0.035 -0.482 9.374 1.00 98.25 98 LEU A C 1
ATOM 749 O O . LEU A 1 98 ? -0.571 -0.323 10.432 1.00 98.25 98 LEU A O 1
ATOM 753 N N . VAL A 1 99 ? 1.188 0.147 9.121 1.00 98.06 99 VAL A N 1
ATOM 754 C CA . VAL A 1 99 ? 1.840 1.045 10.090 1.00 98.06 99 VAL A CA 1
ATOM 755 C C . VAL A 1 99 ? 0.898 2.180 10.501 1.00 98.06 99 VAL A C 1
ATOM 757 O O . VAL A 1 99 ? 0.609 2.340 11.685 1.00 98.06 99 VAL A O 1
ATOM 760 N N . GLY A 1 100 ? 0.342 2.911 9.532 1.00 96.38 100 GLY A N 1
ATOM 761 C CA . GLY A 1 100 ? -0.585 4.020 9.781 1.00 96.38 100 GLY A CA 1
ATOM 762 C C . GLY A 1 100 ? -1.802 3.659 10.648 1.00 96.38 100 GLY A C 1
ATOM 763 O O . GLY A 1 100 ? -2.002 4.273 11.702 1.00 96.38 100 GLY A O 1
ATOM 764 N N . PRO A 1 101 ? -2.622 2.658 10.276 1.00 97.00 101 PRO A N 1
ATOM 765 C CA . PRO A 1 101 ? -3.783 2.280 11.075 1.00 97.00 101 PRO A CA 1
ATOM 766 C C . PRO A 1 101 ? -3.415 1.663 12.433 1.00 97.00 101 PRO A C 1
ATOM 768 O O . PRO A 1 101 ? -4.191 1.813 13.377 1.00 97.00 101 PRO A O 1
ATOM 771 N N . LEU A 1 102 ? -2.258 1.004 12.578 1.00 96.94 102 LEU A N 1
ATOM 772 C CA . LEU A 1 102 ? -1.789 0.510 13.879 1.00 96.94 102 LEU A CA 1
ATOM 773 C C . LEU A 1 102 ? -1.375 1.656 14.809 1.00 96.94 102 LEU A C 1
ATOM 775 O O . LEU A 1 102 ? -1.775 1.658 15.973 1.00 96.94 102 LEU A O 1
ATOM 779 N N . VAL A 1 103 ? -0.651 2.657 14.298 1.00 96.56 103 VAL A N 1
ATOM 780 C CA . VAL A 1 103 ? -0.315 3.877 15.051 1.00 96.56 103 VAL A CA 1
ATOM 781 C C . VAL A 1 103 ? -1.590 4.607 15.471 1.00 96.56 103 VAL A C 1
ATOM 783 O O . VAL A 1 103 ? -1.752 4.934 16.644 1.00 96.56 103 VAL A O 1
ATOM 786 N N . LYS A 1 104 ? -2.549 4.782 14.552 1.00 94.50 104 LYS A N 1
ATOM 787 C CA . LYS A 1 104 ? -3.845 5.408 14.857 1.00 94.50 104 LYS A CA 1
ATOM 788 C C . LYS A 1 104 ? -4.597 4.688 15.981 1.00 94.50 104 LYS A C 1
ATOM 790 O O . LYS A 1 104 ? -5.189 5.352 16.822 1.00 94.50 104 LYS A O 1
ATOM 795 N N . ARG A 1 105 ? -4.598 3.349 15.996 1.00 93.38 105 ARG A N 1
ATOM 796 C CA . ARG A 1 105 ? -5.223 2.564 17.077 1.00 93.38 105 ARG A CA 1
ATOM 797 C C . ARG A 1 105 ? -4.561 2.856 18.419 1.00 93.38 105 ARG A C 1
ATOM 799 O O . ARG A 1 105 ? -5.254 3.253 19.342 1.00 93.38 105 ARG A O 1
ATOM 806 N N . ARG A 1 106 ? -3.228 2.779 18.476 1.00 92.88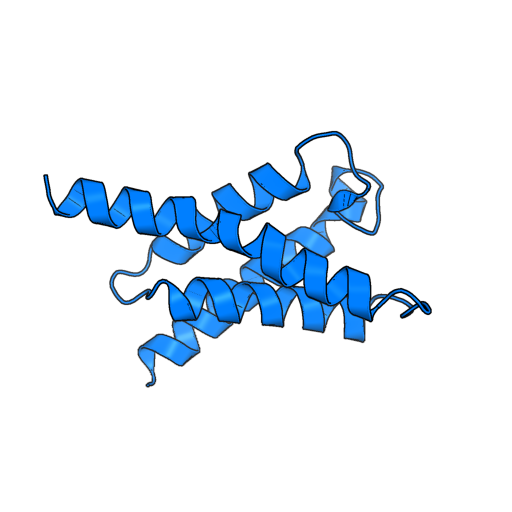 106 ARG A N 1
ATOM 807 C CA . ARG A 1 106 ? -2.458 3.060 19.697 1.00 92.88 106 ARG A CA 1
ATOM 808 C C . ARG A 1 106 ? -2.712 4.455 20.263 1.00 92.88 106 ARG A C 1
ATOM 810 O O . ARG A 1 106 ? -2.797 4.587 21.472 1.00 92.88 106 ARG A O 1
ATOM 817 N N . LEU A 1 107 ? -2.847 5.467 19.405 1.00 91.81 107 LEU A N 1
ATOM 818 C CA . LEU A 1 107 ? -3.137 6.840 19.830 1.00 91.81 107 LEU A CA 1
ATOM 819 C C . LEU A 1 107 ? -4.559 7.032 20.373 1.00 91.81 107 LEU A C 1
ATOM 821 O O . LEU A 1 107 ? -4.777 7.962 21.133 1.00 91.81 107 LEU A O 1
ATOM 825 N N . ASN A 1 108 ? -5.520 6.196 19.973 1.00 88.12 108 ASN A N 1
ATOM 826 C CA . ASN A 1 108 ? -6.888 6.256 20.499 1.00 88.12 108 ASN A CA 1
ATOM 827 C C . ASN A 1 108 ? -7.065 5.437 21.787 1.00 88.12 108 ASN A C 1
ATOM 829 O O . ASN A 1 108 ? -8.052 5.634 22.489 1.00 88.12 108 ASN A O 1
ATOM 833 N N . ASP A 1 109 ? -6.153 4.498 22.050 1.00 83.00 109 ASP A N 1
ATOM 834 C CA . ASP A 1 109 ? -6.142 3.664 23.255 1.00 83.00 109 ASP A CA 1
ATOM 835 C C . ASP A 1 109 ? -5.391 4.335 24.431 1.00 83.00 109 ASP A C 1
ATOM 837 O O . ASP A 1 109 ? -5.391 3.789 25.535 1.00 83.00 109 ASP A O 1
ATOM 841 N N . ALA A 1 110 ? -4.723 5.471 24.185 1.00 67.50 110 ALA A N 1
ATOM 842 C CA . ALA A 1 110 ? -3.935 6.255 25.144 1.00 67.50 110 ALA A CA 1
ATOM 843 C C . ALA A 1 110 ? -4.720 7.468 25.661 1.00 67.50 110 ALA A C 1
ATOM 845 O O . ALA A 1 110 ? -4.553 7.790 26.859 1.00 67.50 110 ALA A O 1
#

Radius of gyration: 13.87 Å; chains: 1; bounding box: 37×26×45 Å

Foldseek 3Di:
DVLLQVLLQLLLQLLQVLQVCCCVPFVDNGQVVGDPCRLLVSLLVSLQVSLPDPSRDLCSNLNSNLNSNLVNCVPPHDDDPCVVVVSVVSNVSNVSSPNNNVVVVVVVVD